Protein AF-A0A7E4ZQB3-F1 (afdb_monomer_lite)

Organism: Panagrellus redivivus (NCBI:txid6233)

Sequence (133 aa):
VTIRMNLNISIPIEAFPNVAPSMPIELTAWLAATWPELTVFDRVKRAAAMLHGRILLTSMRLGPNSRGRRFRFLNFSTRPTREIRIRGGPMSGTPLPAYFKRKHGIHLAESADFPAAYGVLPDGSEGHFPLEL

Structure (mmCIF, N/CA/C/O backbone):
data_AF-A0A7E4ZQB3-F1
#
_entry.id   AF-A0A7E4ZQB3-F1
#
loop_
_atom_site.group_PDB
_atom_site.id
_atom_site.type_symbol
_atom_site.label_atom_id
_atom_site.label_alt_id
_atom_site.label_comp_id
_atom_site.label_asym_id
_atom_site.label_entity_id
_atom_site.label_seq_id
_atom_site.pdbx_PDB_ins_code
_atom_site.Cartn_x
_atom_site.Cartn_y
_atom_site.Cartn_z
_atom_site.occupancy
_atom_site.B_iso_or_equiv
_atom_site.auth_seq_id
_atom_site.auth_comp_id
_atom_site.auth_asym_id
_atom_site.auth_atom_id
_atom_site.pdbx_PDB_model_num
ATOM 1 N N . VAL A 1 1 ? 14.958 24.180 6.342 1.00 24.78 1 VAL A N 1
ATOM 2 C CA . VAL A 1 1 ? 13.915 24.010 5.305 1.00 24.78 1 VAL A CA 1
ATOM 3 C C . VAL A 1 1 ? 13.105 22.788 5.683 1.00 24.78 1 VAL A C 1
ATOM 5 O O . VAL A 1 1 ? 13.635 21.688 5.638 1.00 24.78 1 VAL A O 1
ATOM 8 N N . THR A 1 2 ? 11.882 22.994 6.157 1.00 17.86 2 THR A N 1
ATOM 9 C CA . THR A 1 2 ? 10.996 21.922 6.624 1.00 17.86 2 THR A CA 1
ATOM 10 C C . THR A 1 2 ? 9.987 21.659 5.516 1.00 17.86 2 THR A C 1
ATOM 12 O O . THR A 1 2 ? 9.192 22.541 5.203 1.00 17.86 2 THR A O 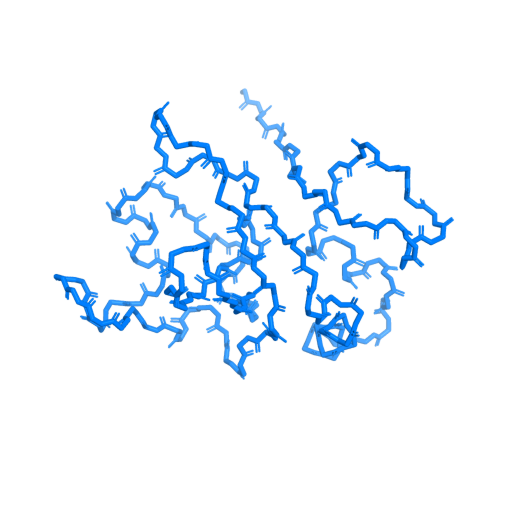1
ATOM 15 N N . ILE A 1 3 ? 10.042 20.490 4.880 1.00 20.31 3 ILE A N 1
ATOM 16 C CA . ILE A 1 3 ? 9.056 20.105 3.868 1.00 20.31 3 ILE A CA 1
ATOM 17 C C . ILE A 1 3 ? 7.934 19.348 4.588 1.00 20.31 3 ILE A C 1
ATOM 19 O O . ILE A 1 3 ? 8.169 18.265 5.112 1.00 20.31 3 ILE A O 1
ATOM 23 N N . ARG A 1 4 ? 6.725 19.919 4.627 1.00 22.11 4 ARG A N 1
ATOM 24 C CA . ARG A 1 4 ? 5.484 19.178 4.909 1.00 22.11 4 ARG A CA 1
ATOM 25 C C . ARG A 1 4 ? 4.913 18.737 3.559 1.00 22.11 4 ARG A C 1
ATOM 27 O O . ARG A 1 4 ? 4.704 19.595 2.704 1.00 22.11 4 ARG A O 1
ATOM 34 N N . MET A 1 5 ? 4.716 17.439 3.335 1.00 21.59 5 MET A N 1
ATOM 35 C CA . MET A 1 5 ? 4.152 16.913 2.082 1.00 21.59 5 MET A CA 1
ATOM 36 C C . MET A 1 5 ? 2.789 16.267 2.342 1.00 21.59 5 MET A C 1
ATOM 38 O O . MET A 1 5 ? 2.675 15.446 3.237 1.00 21.59 5 MET A O 1
ATOM 42 N N . ASN A 1 6 ? 1.786 16.643 1.541 1.00 25.00 6 ASN A N 1
ATOM 43 C CA . ASN A 1 6 ? 0.410 16.136 1.601 1.00 25.00 6 ASN A CA 1
ATOM 44 C C . ASN A 1 6 ? 0.223 14.906 0.687 1.00 25.00 6 ASN A C 1
ATOM 46 O O . ASN A 1 6 ? 0.485 14.981 -0.518 1.00 25.00 6 ASN A O 1
ATOM 50 N N . LEU A 1 7 ? -0.301 13.812 1.245 1.00 32.00 7 LEU A N 1
ATOM 51 C CA . LEU A 1 7 ? -0.566 12.530 0.578 1.00 32.00 7 LEU A CA 1
ATOM 52 C C . LEU A 1 7 ? -1.933 12.505 -0.147 1.00 32.00 7 LEU A C 1
ATOM 54 O O . LEU A 1 7 ? -2.954 12.172 0.448 1.00 32.00 7 LEU A O 1
ATOM 58 N N . ASN A 1 8 ? -1.995 12.850 -1.441 1.00 28.72 8 ASN A N 1
ATOM 59 C CA . ASN A 1 8 ? -3.247 12.844 -2.231 1.00 28.72 8 ASN A CA 1
ATOM 60 C C . ASN A 1 8 ? -3.715 11.442 -2.635 1.00 28.72 8 ASN A C 1
ATOM 62 O O . ASN A 1 8 ? -3.433 10.983 -3.740 1.00 28.72 8 ASN A O 1
ATOM 66 N N . ILE A 1 9 ? -4.490 10.801 -1.755 1.00 33.66 9 ILE A N 1
ATOM 67 C CA . ILE A 1 9 ? -5.320 9.634 -2.075 1.00 33.66 9 ILE A CA 1
ATOM 68 C C . ILE A 1 9 ? -6.756 10.104 -2.368 1.00 33.66 9 ILE A C 1
ATOM 70 O O . ILE A 1 9 ? -7.451 10.567 -1.470 1.00 33.66 9 ILE A O 1
ATOM 74 N N . SER A 1 10 ? -7.236 9.951 -3.608 1.00 29.80 10 SER A N 1
ATOM 75 C CA . SER A 1 10 ? -8.666 10.102 -3.934 1.00 29.80 10 SER A CA 1
ATOM 76 C C . SER A 1 10 ? -9.396 8.777 -3.694 1.00 29.80 10 SER A C 1
ATOM 78 O O . SER A 1 10 ? -9.344 7.884 -4.538 1.00 29.80 10 SER A O 1
ATOM 80 N N . ILE A 1 11 ? -10.070 8.642 -2.550 1.00 38.03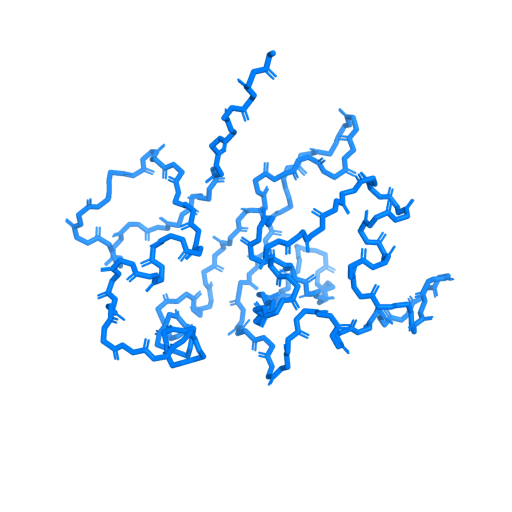 11 ILE A N 1
ATOM 81 C CA . ILE A 1 11 ? -10.979 7.524 -2.242 1.00 38.03 11 ILE A CA 1
ATOM 82 C C . ILE A 1 11 ? -12.418 8.035 -2.432 1.00 38.03 11 ILE A C 1
ATOM 84 O O . ILE A 1 11 ? -12.723 9.098 -1.898 1.00 38.03 11 ILE A O 1
ATOM 88 N N . PRO A 1 12 ? -13.321 7.341 -3.161 1.00 32.62 12 PRO A N 1
ATOM 89 C CA . PRO A 1 12 ? -14.710 7.792 -3.293 1.00 32.62 12 PRO A CA 1
ATOM 90 C C . PRO A 1 12 ? -15.367 7.994 -1.911 1.00 32.62 12 PRO A C 1
ATOM 92 O O . PRO A 1 12 ? -15.254 7.151 -1.025 1.00 32.62 12 PRO A O 1
ATOM 95 N N . ILE A 1 13 ? -16.021 9.137 -1.707 1.00 36.06 13 ILE A N 1
ATOM 96 C CA . ILE A 1 13 ? -16.272 9.746 -0.384 1.00 36.06 13 ILE A CA 1
ATOM 97 C C . ILE A 1 13 ? -17.471 9.163 0.354 1.00 36.06 13 ILE A C 1
ATOM 99 O O . ILE A 1 13 ? -17.647 9.402 1.541 1.00 36.06 13 ILE A O 1
ATOM 103 N N . GLU A 1 14 ? -18.244 8.295 -0.287 1.00 35.19 14 GLU A N 1
ATOM 104 C CA . GLU A 1 14 ? -19.429 7.673 0.318 1.00 35.19 14 GLU A CA 1
ATOM 105 C C . GLU A 1 14 ? -19.112 6.796 1.552 1.00 35.19 14 GLU A C 1
ATOM 107 O O . GLU A 1 14 ? -20.017 6.365 2.254 1.00 35.19 14 GLU A O 1
ATOM 112 N N . ALA A 1 15 ? -17.829 6.560 1.857 1.00 40.25 15 ALA A N 1
ATOM 113 C CA . ALA A 1 15 ? -17.355 5.904 3.080 1.00 40.25 15 ALA A CA 1
ATOM 114 C C . ALA A 1 15 ? -16.819 6.870 4.168 1.00 40.25 15 ALA A C 1
ATOM 116 O O . ALA A 1 15 ? -16.328 6.406 5.196 1.00 40.25 15 ALA A O 1
ATOM 117 N N . PHE A 1 16 ? -16.885 8.193 3.964 1.00 48.44 16 PHE A N 1
ATOM 118 C CA . PHE A 1 16 ? -16.215 9.207 4.791 1.00 48.44 16 PHE A CA 1
ATOM 119 C C . PHE A 1 16 ? -17.142 10.410 5.043 1.00 48.44 16 PHE A C 1
ATOM 121 O O . PHE A 1 16 ? -17.022 11.427 4.362 1.00 48.44 16 PHE A O 1
ATOM 128 N N . PRO A 1 17 ? -18.049 10.349 6.036 1.00 43.66 17 PRO A N 1
ATOM 129 C CA . PRO A 1 17 ? -19.052 11.399 6.252 1.00 43.66 17 PRO A CA 1
ATOM 130 C C . PRO A 1 17 ? -18.468 12.791 6.574 1.00 43.66 17 PRO A C 1
ATOM 132 O O . PRO A 1 17 ? -19.195 13.773 6.498 1.00 43.66 17 PRO A O 1
ATOM 135 N N . ASN A 1 18 ? -17.166 12.892 6.881 1.00 43.06 18 ASN A N 1
ATOM 136 C CA . ASN A 1 18 ? -16.507 14.126 7.325 1.00 43.06 18 ASN A CA 1
ATOM 137 C C . ASN A 1 18 ? -15.280 14.542 6.483 1.00 43.06 18 ASN A C 1
ATOM 139 O O . ASN A 1 18 ? -14.505 15.384 6.934 1.00 43.06 18 ASN A O 1
ATOM 143 N N . VAL A 1 19 ? -15.054 13.965 5.293 1.00 39.22 19 VAL A N 1
ATOM 144 C CA . VAL A 1 19 ? -13.897 14.330 4.448 1.00 39.22 19 VAL A CA 1
ATOM 145 C C . VAL A 1 19 ? -14.349 14.886 3.100 1.00 39.22 19 VAL A C 1
ATOM 147 O O . VAL A 1 19 ? -15.041 14.217 2.338 1.00 39.22 19 VAL A O 1
ATOM 150 N N . ALA A 1 20 ? -13.935 16.121 2.799 1.00 40.25 20 ALA A N 1
ATOM 151 C CA . ALA A 1 20 ? -14.242 16.778 1.533 1.00 40.25 20 ALA A CA 1
ATOM 152 C C . ALA A 1 20 ? -13.634 16.009 0.334 1.00 40.25 20 ALA A C 1
ATOM 154 O O . ALA A 1 20 ? -12.453 15.652 0.382 1.00 40.25 20 ALA A O 1
ATOM 155 N N . PRO A 1 21 ? -14.385 15.815 -0.769 1.00 39.47 21 PRO A N 1
ATOM 156 C CA . PRO A 1 21 ? -13.985 14.996 -1.914 1.00 39.47 21 PRO A CA 1
ATOM 157 C C . PRO A 1 21 ? -12.652 15.233 -2.603 1.00 39.47 21 PRO A C 1
ATOM 159 O O . PRO A 1 21 ? -12.141 14.363 -3.305 1.00 39.47 21 PRO A O 1
ATOM 162 N N . SER A 1 22 ? -12.103 16.420 -2.426 1.00 40.28 22 SER A N 1
ATOM 163 C CA . SER A 1 22 ? -10.896 16.880 -3.088 1.00 40.28 22 SER A CA 1
ATOM 164 C C . SER A 1 22 ? -9.653 16.793 -2.206 1.00 40.28 22 SER A C 1
ATOM 166 O O . SER A 1 22 ? -8.592 17.222 -2.656 1.00 40.28 22 SER A O 1
ATOM 168 N N . MET A 1 23 ? -9.766 16.313 -0.958 1.00 32.28 23 MET A N 1
ATOM 169 C CA . MET A 1 23 ? -8.652 16.355 -0.013 1.00 32.28 23 MET A CA 1
ATOM 170 C C . MET A 1 23 ? -7.832 15.054 0.043 1.00 32.28 23 MET A C 1
ATOM 172 O O . MET A 1 23 ? -8.407 13.968 0.118 1.00 32.28 23 MET A O 1
ATOM 176 N N . PRO A 1 24 ? -6.491 15.170 0.080 1.00 46.44 24 PRO A N 1
ATOM 177 C CA . P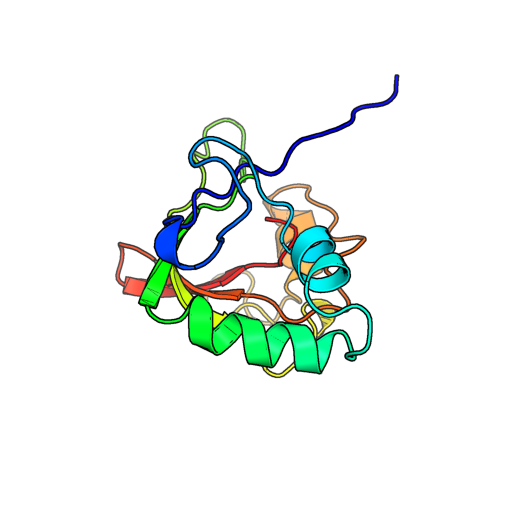RO A 1 24 ? -5.588 14.073 0.407 1.00 46.44 24 PRO A CA 1
ATOM 178 C C . PRO A 1 24 ? -5.922 13.490 1.784 1.00 46.44 24 PRO A C 1
ATOM 180 O O . PRO A 1 24 ? -5.943 14.243 2.755 1.00 46.44 24 PRO A O 1
ATOM 183 N N . ILE A 1 25 ? -6.125 12.175 1.902 1.00 53.56 25 ILE A N 1
ATOM 184 C CA . ILE A 1 25 ? -6.158 11.505 3.209 1.00 53.56 25 ILE A CA 1
ATOM 185 C C . ILE A 1 25 ? -4.836 10.770 3.419 1.00 53.56 25 ILE A C 1
ATOM 187 O O . ILE A 1 25 ? -4.539 9.811 2.709 1.00 53.56 25 ILE A O 1
ATOM 191 N N . GLU A 1 26 ? -4.076 11.169 4.439 1.00 59.75 26 GLU A N 1
ATOM 192 C CA . GLU A 1 26 ? -2.994 10.345 4.979 1.00 59.75 26 GLU A CA 1
ATOM 193 C C . GLU A 1 26 ? -3.589 9.109 5.656 1.00 59.75 26 GLU A C 1
ATOM 195 O O . GLU A 1 26 ? -4.234 9.199 6.703 1.00 59.75 26 GLU A O 1
ATOM 200 N N . LEU A 1 27 ? -3.404 7.941 5.039 1.00 64.38 27 LEU A N 1
ATOM 201 C CA . LEU A 1 27 ? -4.101 6.721 5.441 1.00 64.38 27 LEU A CA 1
ATOM 202 C C . LEU A 1 27 ? -3.738 6.294 6.874 1.00 64.38 27 LEU A C 1
ATOM 204 O O . LEU A 1 27 ? -4.608 5.856 7.622 1.00 64.38 27 LEU A O 1
ATOM 208 N N . THR A 1 28 ? -2.485 6.486 7.292 1.00 63.25 28 THR A N 1
ATOM 209 C CA . THR A 1 28 ? -2.010 6.261 8.668 1.00 63.25 28 THR A CA 1
ATOM 210 C C . THR A 1 28 ? -2.685 7.188 9.679 1.00 63.25 28 THR A C 1
ATOM 212 O O . THR A 1 28 ? -3.187 6.711 10.700 1.00 63.25 28 THR A O 1
ATOM 215 N N . ALA A 1 29 ? -2.760 8.491 9.390 1.00 64.31 29 ALA A N 1
ATOM 216 C CA . ALA A 1 29 ? -3.418 9.467 10.258 1.00 64.31 29 ALA A CA 1
ATOM 217 C C . ALA A 1 29 ? -4.932 9.217 10.353 1.00 64.31 29 ALA A C 1
ATOM 219 O O . ALA A 1 29 ? -5.506 9.250 11.441 1.00 64.31 29 ALA A O 1
ATOM 220 N N . TRP A 1 30 ? -5.577 8.884 9.232 1.00 70.62 30 TRP A N 1
ATOM 221 C CA . TRP A 1 30 ? -7.002 8.558 9.199 1.00 70.62 30 TRP A CA 1
ATOM 222 C C . TRP A 1 30 ? -7.337 7.292 9.987 1.00 70.62 30 TRP A C 1
ATOM 224 O O . TRP A 1 30 ? -8.291 7.300 10.767 1.00 70.62 30 TRP A O 1
ATOM 234 N N . LEU A 1 31 ? -6.538 6.228 9.851 1.00 68.62 31 LEU A N 1
ATOM 235 C CA . LEU A 1 31 ? -6.714 5.013 10.650 1.00 68.62 31 LEU A CA 1
ATOM 236 C C . LEU A 1 31 ? -6.622 5.328 12.147 1.00 68.62 31 LEU A C 1
ATOM 238 O O . LEU A 1 31 ? -7.440 4.838 12.924 1.00 68.62 31 LEU A O 1
ATOM 242 N N . ALA A 1 32 ? -5.654 6.159 12.548 1.00 69.62 32 ALA A N 1
ATOM 243 C CA . ALA A 1 32 ? -5.468 6.547 13.941 1.00 69.62 32 ALA A CA 1
ATOM 244 C C . ALA A 1 32 ? -6.603 7.420 14.495 1.00 69.62 32 ALA A C 1
ATOM 246 O O . ALA A 1 32 ? -6.997 7.229 15.643 1.00 69.62 32 ALA A O 1
ATOM 247 N N . ALA A 1 33 ? -7.143 8.331 13.685 1.00 71.25 33 ALA A N 1
ATOM 248 C CA . ALA A 1 33 ? -8.218 9.234 14.087 1.00 71.25 33 ALA A CA 1
ATOM 249 C C . ALA A 1 33 ? -9.606 8.570 14.104 1.00 71.25 33 ALA A C 1
ATOM 251 O O . ALA A 1 33 ? -10.455 8.960 14.900 1.00 71.25 33 ALA A O 1
ATOM 252 N N . THR A 1 34 ? -9.856 7.585 13.234 1.00 72.31 34 THR A N 1
ATOM 253 C CA . THR A 1 34 ? -11.201 7.003 13.059 1.00 72.31 34 THR A CA 1
ATOM 254 C C . THR A 1 34 ? -11.575 6.033 14.180 1.00 72.31 34 THR A C 1
ATOM 256 O O . THR A 1 34 ? -12.734 5.993 14.585 1.00 72.31 34 THR A O 1
ATOM 259 N N . TRP A 1 35 ? -10.606 5.265 14.691 1.00 77.25 35 TRP A N 1
ATOM 260 C CA . TRP A 1 35 ? -10.820 4.308 15.787 1.00 77.25 35 TRP A CA 1
ATOM 261 C C . TRP A 1 35 ? -9.661 4.358 16.791 1.00 77.25 35 TRP A C 1
ATOM 263 O O . TRP A 1 35 ? -8.856 3.417 16.854 1.00 77.25 35 TRP A O 1
ATOM 273 N N . PRO A 1 36 ? -9.513 5.464 17.544 1.00 78.12 36 PRO A N 1
ATOM 274 C CA . PRO A 1 36 ? -8.387 5.685 18.453 1.00 78.12 36 PRO A CA 1
ATOM 275 C C . PRO A 1 36 ? -8.256 4.608 19.544 1.00 78.12 36 PRO A C 1
ATOM 277 O O . PRO A 1 36 ? -7.166 4.390 20.067 1.00 78.12 36 PRO A O 1
ATOM 280 N N . GLU A 1 37 ? -9.327 3.881 19.840 1.00 84.94 37 GLU A N 1
ATOM 281 C CA . GLU A 1 37 ? -9.385 2.787 20.808 1.00 84.94 37 GLU A CA 1
ATOM 282 C C . GLU A 1 37 ? -8.826 1.448 20.293 1.00 84.94 37 GLU A C 1
ATOM 284 O O . GLU A 1 37 ? -8.481 0.577 21.088 1.00 84.94 37 GLU A O 1
ATOM 289 N N . LEU A 1 38 ? -8.731 1.258 18.972 1.00 74.00 38 LEU A N 1
ATOM 290 C CA . LEU A 1 38 ? -8.313 -0.012 18.366 1.00 74.00 38 LEU A CA 1
ATOM 291 C C . LEU A 1 38 ? -6.796 -0.099 18.158 1.00 74.00 38 LEU A C 1
ATOM 293 O O . LEU A 1 38 ? -6.117 0.912 17.983 1.00 74.00 38 LEU A O 1
ATOM 297 N N . THR A 1 39 ? -6.256 -1.322 18.090 1.00 80.50 39 THR A N 1
ATOM 298 C CA . THR A 1 39 ? -4.866 -1.533 17.653 1.00 80.50 39 THR A CA 1
ATOM 299 C C . THR A 1 39 ? -4.697 -1.147 16.180 1.00 80.50 39 THR A C 1
ATOM 301 O O . THR A 1 39 ? -5.651 -1.177 15.401 1.00 80.50 39 THR A O 1
ATOM 304 N N . VAL A 1 40 ? -3.466 -0.841 15.754 1.00 72.19 40 VAL A N 1
ATOM 305 C CA . VAL A 1 40 ? -3.150 -0.569 14.338 1.00 72.19 40 VAL A CA 1
ATOM 306 C C . VAL A 1 40 ? -3.661 -1.681 13.415 1.00 72.19 40 VAL A C 1
ATOM 308 O O . VAL A 1 40 ? -4.288 -1.394 12.399 1.00 72.19 40 VAL A O 1
ATOM 311 N N . PHE A 1 41 ? -3.458 -2.949 13.777 1.00 67.69 41 PHE A N 1
ATOM 312 C CA . PHE A 1 41 ? -3.894 -4.077 12.953 1.00 67.69 41 PHE A CA 1
ATOM 313 C C . PHE A 1 41 ? -5.418 -4.194 12.871 1.00 67.69 41 PHE A C 1
ATOM 315 O O . PHE A 1 41 ? -5.945 -4.514 11.806 1.00 67.69 41 PHE A O 1
ATOM 322 N N . ASP A 1 42 ? -6.142 -3.904 1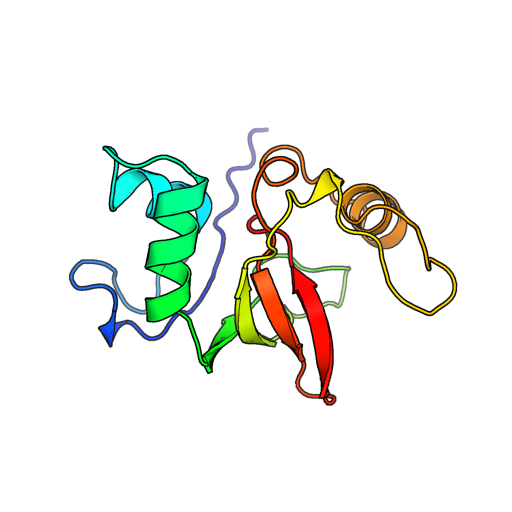3.952 1.00 77.19 42 ASP A N 1
ATOM 323 C CA . ASP A 1 42 ? -7.605 -3.981 13.946 1.00 77.19 42 ASP A CA 1
ATOM 324 C C . ASP A 1 42 ? -8.244 -2.798 13.207 1.00 77.19 42 ASP A C 1
ATOM 326 O O . ASP A 1 42 ? -9.209 -2.996 12.465 1.00 77.19 42 ASP A O 1
ATOM 330 N N . ARG A 1 43 ? -7.645 -1.600 13.285 1.00 72.44 43 ARG A N 1
ATOM 331 C CA . ARG A 1 43 ? -8.003 -0.452 12.426 1.00 72.44 43 ARG A CA 1
ATOM 332 C C . ARG A 1 43 ? -7.861 -0.811 10.951 1.00 72.44 43 ARG A C 1
ATOM 334 O O . ARG A 1 43 ? -8.771 -0.575 10.160 1.00 72.44 43 ARG A O 1
ATOM 341 N N . VAL A 1 44 ? -6.733 -1.424 10.592 1.00 72.88 44 VAL A N 1
ATOM 342 C CA . VAL A 1 44 ? -6.426 -1.850 9.222 1.00 72.88 44 VAL A CA 1
ATOM 343 C C . VAL A 1 44 ? -7.423 -2.905 8.731 1.00 72.88 44 VAL A C 1
ATOM 345 O O . VAL A 1 44 ? -7.958 -2.765 7.633 1.00 72.88 44 VAL A O 1
ATOM 348 N N . LYS A 1 45 ? -7.754 -3.921 9.543 1.00 72.38 45 LYS A N 1
ATOM 349 C CA . LYS A 1 45 ? -8.789 -4.916 9.196 1.00 72.38 45 LYS A CA 1
ATOM 350 C C . LYS A 1 45 ? -10.146 -4.265 8.937 1.00 72.38 45 LYS A C 1
ATOM 352 O O . LYS A 1 45 ? -10.820 -4.618 7.973 1.00 72.38 45 LYS A O 1
ATOM 357 N N . ARG A 1 46 ? -10.544 -3.305 9.776 1.00 76.12 46 ARG A N 1
ATOM 358 C CA . ARG A 1 46 ? -11.829 -2.608 9.634 1.00 76.12 46 ARG A CA 1
ATOM 359 C C . ARG A 1 46 ? -11.861 -1.731 8.383 1.00 76.12 46 ARG A C 1
ATOM 361 O O . ARG A 1 46 ? -12.835 -1.766 7.635 1.00 76.12 46 ARG A O 1
ATOM 368 N N . ALA A 1 47 ? -10.765 -1.031 8.097 1.00 76.44 47 ALA A N 1
ATOM 369 C CA . ALA A 1 47 ? -10.606 -0.269 6.864 1.00 76.44 47 ALA A CA 1
ATOM 370 C C . ALA A 1 47 ? -10.608 -1.154 5.609 1.00 76.44 47 ALA A C 1
ATOM 372 O O . ALA A 1 47 ? -11.135 -0.738 4.578 1.00 76.44 47 ALA A O 1
ATOM 373 N N . ALA A 1 48 ? -10.074 -2.378 5.685 1.00 78.50 48 ALA A N 1
ATOM 374 C CA . ALA A 1 48 ? -10.018 -3.299 4.550 1.00 78.50 48 ALA A CA 1
ATOM 375 C C . ALA A 1 48 ? -11.405 -3.539 3.942 1.00 78.50 48 ALA A C 1
ATOM 377 O O . ALA A 1 48 ? -11.563 -3.478 2.725 1.00 78.50 48 ALA A O 1
ATOM 378 N N . ALA A 1 49 ? -12.417 -3.743 4.792 1.00 72.12 49 ALA A N 1
ATOM 379 C CA . ALA A 1 49 ? -13.794 -3.966 4.360 1.00 72.12 49 ALA A CA 1
ATOM 380 C C . ALA A 1 49 ? -14.381 -2.754 3.616 1.00 72.12 49 ALA A C 1
ATOM 382 O O . ALA A 1 49 ? -15.100 -2.920 2.636 1.00 72.12 49 ALA A O 1
ATOM 383 N N . MET A 1 50 ? -14.044 -1.534 4.043 1.00 69.50 50 MET A N 1
ATOM 384 C CA . MET A 1 50 ? -14.529 -0.298 3.416 1.00 69.50 50 MET A CA 1
ATOM 385 C C . MET A 1 50 ? -13.833 -0.013 2.081 1.00 69.50 50 MET A C 1
ATOM 387 O O . MET A 1 50 ? -14.438 0.563 1.174 1.00 69.50 50 MET A O 1
ATOM 391 N N . LEU A 1 51 ? -12.562 -0.402 1.961 1.00 76.50 51 LEU A N 1
ATOM 392 C CA . LEU A 1 51 ? -11.722 -0.134 0.794 1.00 76.50 51 LEU A CA 1
ATOM 393 C C . LEU A 1 51 ? -11.770 -1.244 -0.262 1.00 76.50 51 LEU A C 1
ATOM 395 O O . LEU A 1 51 ? -11.364 -1.001 -1.400 1.00 76.50 51 LEU A O 1
ATOM 399 N N . HIS A 1 52 ? -12.257 -2.439 0.084 1.00 80.62 52 HIS A N 1
ATOM 400 C CA . HIS A 1 52 ? -12.305 -3.592 -0.814 1.00 80.62 52 HIS A CA 1
ATOM 401 C C . HIS A 1 52 ? -12.955 -3.247 -2.163 1.00 80.62 52 HIS A C 1
ATOM 403 O O . HIS A 1 52 ? -14.059 -2.710 -2.227 1.00 80.62 52 HIS A O 1
ATOM 409 N N . GLY A 1 53 ? -12.250 -3.540 -3.256 1.00 76.81 53 GLY A N 1
ATOM 410 C CA . GLY A 1 53 ? -12.709 -3.298 -4.623 1.00 76.81 53 GLY A CA 1
ATOM 411 C C . GLY A 1 53 ? -12.584 -1.851 -5.111 1.00 76.81 53 GLY A C 1
ATOM 412 O O . GLY A 1 53 ? -12.798 -1.608 -6.301 1.00 76.81 53 GLY A O 1
ATOM 413 N N . ARG A 1 54 ? -12.204 -0.893 -4.252 1.00 78.62 54 ARG A N 1
ATOM 414 C CA . ARG A 1 54 ? -12.025 0.515 -4.643 1.00 78.62 54 ARG A CA 1
ATOM 415 C C . ARG A 1 54 ? -10.723 0.725 -5.407 1.00 78.62 54 ARG A C 1
ATOM 417 O O . ARG A 1 54 ? -9.740 0.012 -5.212 1.00 78.62 54 ARG A O 1
ATOM 424 N N . ILE A 1 55 ? -10.709 1.738 -6.269 1.00 78.44 55 ILE A N 1
ATOM 425 C CA . ILE A 1 55 ? -9.486 2.186 -6.936 1.00 78.44 55 ILE A CA 1
ATOM 426 C C . ILE A 1 55 ? -8.765 3.168 -6.019 1.00 78.44 55 ILE A C 1
ATOM 428 O O . ILE A 1 55 ? -9.322 4.206 -5.671 1.00 78.44 55 ILE A O 1
ATOM 432 N N . LEU A 1 56 ? -7.530 2.839 -5.656 1.00 76.88 56 LEU A N 1
ATOM 433 C CA . LEU A 1 56 ? -6.621 3.714 -4.926 1.00 76.88 56 LEU A CA 1
ATOM 434 C C . LEU A 1 56 ? -5.555 4.260 -5.876 1.00 76.88 56 LEU A C 1
ATOM 436 O O . LEU A 1 56 ? -5.266 3.666 -6.918 1.00 76.88 56 LEU A O 1
ATOM 440 N N . LEU A 1 57 ? -4.979 5.402 -5.516 1.00 77.38 57 LEU A N 1
ATOM 441 C CA . LEU A 1 57 ? -3.899 6.057 -6.244 1.00 77.38 57 LEU A CA 1
ATOM 442 C C . LEU A 1 57 ? -2.732 6.259 -5.283 1.00 77.38 57 LEU A C 1
ATOM 444 O O . LEU A 1 57 ? -2.917 6.895 -4.251 1.00 77.38 57 LEU A O 1
ATOM 448 N N . THR A 1 58 ? -1.543 5.772 -5.641 1.00 72.38 58 THR A N 1
ATOM 449 C CA . THR A 1 58 ? -0.332 6.120 -4.889 1.00 72.38 58 THR A CA 1
ATO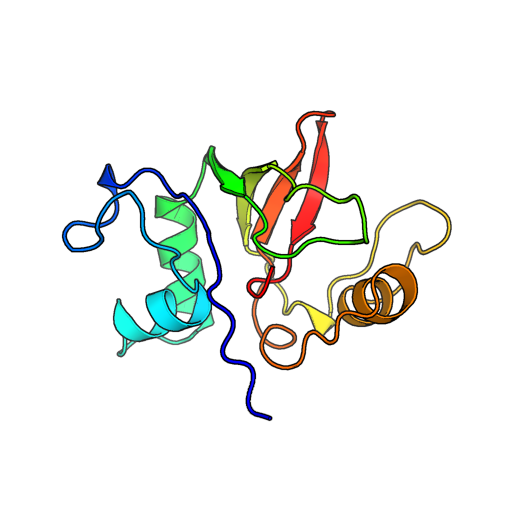M 450 C C . THR A 1 58 ? -0.013 7.599 -5.116 1.00 72.38 58 THR A C 1
ATOM 452 O O . THR A 1 58 ? 0.131 8.046 -6.257 1.00 72.38 58 THR A O 1
ATOM 455 N N . SER A 1 59 ? 0.117 8.353 -4.041 1.00 62.53 59 SER A N 1
ATOM 456 C CA . SER A 1 59 ? 0.398 9.786 -4.003 1.00 62.53 59 SER A CA 1
ATOM 457 C C . SER A 1 59 ? 1.847 10.137 -4.379 1.00 62.53 59 SER A C 1
ATOM 459 O O . SER A 1 59 ? 2.099 11.196 -4.960 1.00 62.53 59 SER A O 1
ATOM 461 N N . MET A 1 60 ? 2.808 9.246 -4.100 1.00 61.69 60 MET A N 1
ATOM 462 C CA . MET A 1 60 ? 4.223 9.490 -4.378 1.00 61.69 60 MET A CA 1
ATOM 463 C C . MET A 1 60 ? 4.587 9.198 -5.836 1.00 61.69 60 MET A C 1
ATOM 465 O O . MET A 1 60 ? 4.266 8.150 -6.406 1.00 61.69 60 MET A O 1
ATOM 469 N N . ARG A 1 61 ? 5.345 10.121 -6.439 1.00 59.97 61 ARG A N 1
ATOM 470 C CA . ARG A 1 61 ? 5.984 9.904 -7.740 1.00 59.97 61 ARG A CA 1
ATOM 471 C C . ARG A 1 61 ? 7.139 8.921 -7.556 1.00 59.97 61 ARG A C 1
ATOM 473 O O . ARG A 1 61 ? 8.172 9.279 -7.003 1.00 59.97 61 ARG A O 1
ATOM 480 N N . LEU A 1 62 ? 7.008 7.702 -8.075 1.00 62.66 62 LEU A N 1
ATOM 481 C CA . LEU A 1 62 ? 8.056 6.670 -8.053 1.00 62.66 62 LEU A CA 1
ATOM 482 C C . LEU A 1 62 ? 9.206 6.941 -9.057 1.00 62.66 62 LEU A C 1
ATOM 484 O O . LEU A 1 62 ? 9.860 6.014 -9.534 1.00 62.66 62 LEU A O 1
ATOM 488 N N . GLY A 1 63 ? 9.442 8.209 -9.409 1.00 55.34 63 GLY A N 1
ATOM 489 C CA . GLY A 1 63 ? 10.470 8.663 -10.349 1.00 55.34 63 GLY A CA 1
ATOM 490 C C . GLY A 1 63 ? 10.115 9.992 -11.040 1.00 55.34 63 GLY A C 1
ATOM 491 O O . GLY A 1 63 ? 8.960 10.421 -10.966 1.00 55.34 63 GLY A O 1
ATOM 492 N N . PRO A 1 64 ? 11.066 10.624 -11.762 1.00 45.53 64 PRO A N 1
ATOM 493 C CA . PRO A 1 64 ? 10.901 11.955 -12.370 1.00 45.53 64 PRO A CA 1
ATOM 494 C C . PRO A 1 64 ? 9.688 12.080 -13.306 1.00 45.53 64 PRO A C 1
ATOM 496 O O . PRO A 1 64 ? 9.087 13.145 -13.399 1.00 45.53 64 PRO A O 1
ATOM 499 N N . ASN A 1 65 ? 9.282 10.966 -13.928 1.00 47.59 65 ASN A N 1
ATOM 500 C CA . ASN A 1 65 ? 8.150 10.876 -14.858 1.00 47.59 65 ASN A CA 1
ATOM 501 C C . ASN A 1 65 ? 7.040 9.920 -14.380 1.00 47.59 65 ASN A C 1
ATOM 503 O O . ASN A 1 65 ? 6.137 9.576 -15.142 1.00 47.59 65 ASN A O 1
ATOM 507 N N . SER A 1 66 ? 7.092 9.456 -13.127 1.00 52.59 66 SER A N 1
ATOM 508 C CA . SER A 1 66 ? 6.082 8.541 -12.594 1.00 52.59 66 SER A CA 1
ATOM 509 C C . SER A 1 66 ? 4.836 9.325 -12.197 1.00 52.59 66 SER A C 1
ATOM 511 O O . SER A 1 66 ? 4.832 10.027 -11.186 1.00 52.59 66 SER A O 1
ATOM 513 N N . ARG A 1 67 ? 3.744 9.159 -12.949 1.00 59.53 67 ARG A N 1
ATOM 514 C CA . ARG A 1 67 ? 2.402 9.447 -12.421 1.00 59.53 67 ARG A CA 1
ATOM 515 C C . ARG A 1 67 ? 2.111 8.455 -11.286 1.00 59.53 67 ARG A C 1
ATOM 517 O O . ARG A 1 67 ? 2.641 7.341 -11.304 1.00 59.53 67 ARG A O 1
ATOM 524 N N . GLY A 1 68 ? 1.317 8.862 -10.297 1.00 66.81 68 GLY A N 1
ATOM 525 C CA . GLY A 1 68 ? 0.826 7.943 -9.267 1.00 66.81 68 GLY A CA 1
ATOM 526 C C . GLY A 1 68 ? 0.198 6.707 -9.917 1.00 66.81 68 GLY A C 1
ATOM 527 O O . GLY A 1 68 ? -0.470 6.825 -10.951 1.00 66.81 68 GLY A O 1
ATOM 528 N N . ARG A 1 69 ? 0.451 5.514 -9.374 1.00 71.81 69 ARG A N 1
ATOM 529 C CA . ARG A 1 69 ? -0.108 4.277 -9.926 1.00 71.81 69 ARG A CA 1
ATOM 530 C C . ARG A 1 69 ? -1.490 4.053 -9.329 1.00 71.81 69 ARG A C 1
ATOM 532 O O . ARG A 1 69 ? -1.659 4.078 -8.113 1.00 71.81 69 ARG A O 1
ATOM 539 N N . ARG A 1 70 ? -2.477 3.850 -10.202 1.00 81.69 70 ARG A N 1
ATOM 540 C CA . ARG A 1 70 ? -3.816 3.409 -9.802 1.00 81.69 70 ARG A CA 1
ATOM 541 C C . ARG A 1 70 ? -3.804 1.904 -9.611 1.00 81.69 70 ARG A C 1
ATOM 543 O O . ARG A 1 70 ? -3.209 1.214 -10.431 1.00 81.69 70 ARG A O 1
ATOM 550 N N . PHE A 1 71 ? -4.481 1.401 -8.593 1.00 79.00 71 PHE A N 1
ATOM 551 C CA . PHE A 1 71 ? -4.675 -0.033 -8.400 1.00 79.00 71 PHE A CA 1
ATOM 552 C C . PHE A 1 71 ? -6.028 -0.302 -7.745 1.00 79.00 71 PHE A C 1
ATOM 554 O O . PHE A 1 71 ? -6.539 0.524 -6.990 1.00 79.00 71 PHE A O 1
ATOM 561 N N . ARG A 1 72 ? -6.624 -1.456 -8.045 1.00 84.81 72 ARG A N 1
ATOM 562 C CA . ARG A 1 72 ? -7.812 -1.945 -7.349 1.00 84.81 72 ARG A CA 1
ATOM 563 C C . ARG A 1 72 ? -7.375 -2.590 -6.045 1.00 84.81 72 ARG A C 1
ATOM 565 O O . ARG A 1 72 ? -6.689 -3.608 -6.070 1.00 84.81 72 ARG A O 1
ATOM 572 N N . PHE A 1 73 ? -7.764 -2.000 -4.925 1.00 85.81 73 PHE A N 1
ATOM 573 C CA . PHE A 1 73 ? -7.478 -2.535 -3.605 1.00 85.81 73 PHE A CA 1
ATOM 574 C C . PHE A 1 73 ? -8.260 -3.829 -3.369 1.00 85.81 73 PHE A C 1
ATOM 576 O O . PHE A 1 73 ? -9.462 -3.898 -3.629 1.00 85.81 73 PHE A O 1
ATOM 583 N N . LEU A 1 74 ? -7.574 -4.847 -2.857 1.00 85.44 74 LEU A N 1
ATOM 584 C CA . LEU A 1 74 ? -8.174 -6.120 -2.474 1.00 85.44 74 LEU A CA 1
ATOM 585 C C . LEU A 1 74 ? -8.152 -6.299 -0.959 1.00 85.44 74 LEU A C 1
ATOM 587 O O . LEU A 1 74 ? -9.177 -6.606 -0.360 1.00 85.44 74 LEU A O 1
ATOM 591 N N . ASN A 1 75 ? -6.997 -6.126 -0.324 1.00 88.62 75 ASN A N 1
ATOM 592 C CA . ASN A 1 75 ? -6.873 -6.278 1.122 1.00 88.62 75 ASN A CA 1
ATOM 593 C C . ASN A 1 75 ? -5.592 -5.601 1.617 1.00 88.62 75 ASN A C 1
ATOM 595 O O . ASN A 1 75 ? -4.814 -5.082 0.823 1.00 88.62 75 ASN A O 1
ATOM 599 N N . PHE A 1 76 ? -5.339 -5.642 2.918 1.00 86.50 76 PHE A N 1
ATOM 600 C CA . PHE A 1 76 ? -4.009 -5.403 3.462 1.00 86.50 76 PHE A CA 1
ATOM 601 C C . PHE A 1 76 ? -3.231 -6.714 3.597 1.00 86.50 76 PHE A C 1
ATOM 603 O O . PHE A 1 76 ? -3.812 -7.799 3.685 1.00 86.50 76 PHE A O 1
ATOM 610 N N . SER A 1 77 ? -1.904 -6.625 3.621 1.00 88.44 77 SER A N 1
ATOM 611 C CA . SER A 1 77 ? -1.049 -7.773 3.904 1.00 88.44 77 SER A CA 1
ATOM 612 C C . SER A 1 77 ? -1.294 -8.306 5.315 1.00 88.44 77 SER A C 1
ATOM 614 O O . SER A 1 77 ? -1.559 -7.563 6.256 1.00 88.44 77 SER A O 1
ATOM 616 N N . THR A 1 78 ? -1.131 -9.615 5.498 1.00 83.31 78 THR A N 1
ATOM 617 C CA . THR A 1 78 ? -1.234 -10.234 6.831 1.00 83.31 78 THR A CA 1
ATOM 618 C C . THR A 1 78 ? 0.011 -10.016 7.692 1.00 83.31 78 THR A C 1
ATOM 620 O O . THR A 1 78 ? 0.006 -10.341 8.875 1.00 83.31 78 THR A O 1
ATOM 623 N N . ARG A 1 79 ? 1.085 -9.477 7.101 1.00 86.50 79 ARG A N 1
ATOM 624 C CA . ARG A 1 79 ? 2.378 -9.210 7.742 1.00 86.50 79 ARG A CA 1
ATOM 625 C C . ARG A 1 79 ? 2.778 -7.743 7.566 1.00 86.50 79 ARG A C 1
ATOM 627 O O . ARG A 1 79 ? 2.328 -7.129 6.593 1.00 86.50 79 ARG A O 1
ATOM 634 N N . PRO A 1 80 ? 3.641 -7.198 8.439 1.00 87.94 80 PRO A N 1
ATOM 635 C CA . PRO A 1 80 ? 4.219 -5.867 8.272 1.00 87.94 80 PRO A CA 1
ATOM 636 C C . PRO A 1 80 ? 4.963 -5.697 6.943 1.00 87.94 80 PRO A C 1
ATOM 638 O O . PRO A 1 80 ? 5.563 -6.641 6.425 1.00 87.94 80 PRO A O 1
ATOM 641 N N . THR A 1 81 ? 5.003 -4.468 6.433 1.00 88.75 81 THR A N 1
ATOM 642 C CA . THR A 1 81 ? 5.669 -4.085 5.179 1.00 88.75 81 THR A CA 1
ATOM 643 C C . THR A 1 81 ? 7.128 -4.544 5.128 1.00 88.75 81 THR A C 1
ATOM 645 O O . THR A 1 81 ? 7.584 -5.033 4.092 1.00 88.75 81 THR A O 1
ATOM 648 N N . ARG A 1 82 ? 7.860 -4.467 6.248 1.00 88.19 82 ARG A N 1
ATOM 649 C CA . ARG A 1 82 ? 9.262 -4.914 6.354 1.00 88.19 82 ARG A CA 1
ATOM 650 C C . ARG A 1 82 ? 9.481 -6.409 6.101 1.00 88.19 82 ARG A C 1
ATOM 652 O O . ARG A 1 82 ? 10.580 -6.801 5.717 1.00 88.19 82 ARG A O 1
ATOM 659 N N . GLU A 1 83 ? 8.452 -7.233 6.281 1.00 92.31 83 GLU A N 1
ATOM 660 C CA . GLU A 1 83 ? 8.511 -8.685 6.067 1.00 92.31 83 GLU A CA 1
ATOM 661 C C . GLU A 1 83 ? 8.063 -9.102 4.662 1.00 92.31 83 GLU A C 1
ATOM 663 O O . GLU A 1 83 ? 8.285 -10.242 4.243 1.00 92.31 83 GLU A O 1
ATOM 668 N N . ILE A 1 84 ? 7.442 -8.189 3.911 1.00 91.88 84 ILE A N 1
ATOM 669 C CA . ILE A 1 84 ? 7.008 -8.447 2.540 1.00 91.88 84 ILE A CA 1
ATOM 670 C C . ILE A 1 84 ? 8.235 -8.475 1.637 1.00 91.88 84 ILE A C 1
ATOM 672 O O . ILE A 1 84 ? 9.113 -7.617 1.718 1.00 91.88 84 ILE A O 1
ATOM 676 N N . ARG A 1 85 ? 8.288 -9.457 0.738 1.00 91.38 85 ARG A N 1
ATOM 677 C CA . ARG A 1 85 ? 9.356 -9.596 -0.255 1.00 91.38 85 ARG A CA 1
ATOM 678 C C . ARG A 1 85 ? 8.791 -9.464 -1.659 1.00 91.38 85 ARG A C 1
ATOM 680 O O . ARG A 1 85 ? 7.698 -9.959 -1.939 1.00 91.38 85 ARG A O 1
ATOM 687 N N . ILE A 1 86 ? 9.554 -8.820 -2.538 1.00 89.00 86 ILE A N 1
ATOM 688 C CA . ILE A 1 86 ? 9.240 -8.732 -3.965 1.00 89.00 86 ILE A CA 1
ATOM 689 C C . ILE A 1 86 ? 9.179 -10.140 -4.552 1.00 89.00 86 ILE A C 1
ATOM 691 O O . ILE A 1 86 ? 10.048 -10.972 -4.282 1.00 89.00 86 ILE A O 1
ATOM 695 N N . ARG A 1 87 ? 8.152 -10.398 -5.361 1.00 83.88 87 ARG A N 1
ATOM 696 C CA . ARG A 1 87 ? 7.984 -11.655 -6.088 1.00 83.88 87 ARG A CA 1
ATOM 697 C C . ARG A 1 87 ? 8.295 -11.422 -7.560 1.00 83.88 87 ARG A C 1
ATOM 699 O O . ARG A 1 87 ? 7.692 -10.553 -8.180 1.00 83.88 87 ARG A O 1
ATOM 706 N N . GLY A 1 88 ? 9.213 -12.217 -8.103 1.00 80.44 88 GLY A N 1
ATOM 707 C CA . GLY A 1 88 ? 9.556 -12.186 -9.523 1.00 80.44 88 GLY A CA 1
ATOM 708 C C . GLY A 1 88 ? 10.479 -11.032 -9.926 1.00 80.44 88 GLY A C 1
ATOM 709 O O . GLY A 1 88 ? 10.725 -10.084 -9.177 1.00 80.44 88 GLY A O 1
ATOM 710 N N . GLY A 1 89 ? 11.027 -11.150 -11.135 1.00 83.50 89 GLY A N 1
ATOM 711 C CA . GLY A 1 89 ? 11.963 -10.187 -11.707 1.00 83.50 89 GLY A CA 1
ATOM 712 C C . GLY A 1 89 ? 13.336 -10.128 -11.013 1.00 83.50 89 GLY A C 1
ATOM 713 O O . GLY A 1 89 ? 13.621 -10.901 -10.096 1.00 83.50 89 GLY A O 1
ATOM 714 N N . PRO A 1 90 ? 14.197 -9.179 -11.426 1.00 80.56 90 PRO A N 1
ATOM 715 C CA . PRO A 1 90 ? 15.600 -9.100 -10.997 1.00 80.56 90 PRO A CA 1
ATOM 716 C C . PRO A 1 90 ? 15.812 -8.825 -9.501 1.00 80.56 90 PRO A C 1
ATOM 718 O O . PRO A 1 90 ? 16.915 -8.987 -8.994 1.00 80.56 90 PRO A O 1
ATOM 721 N N . MET A 1 91 ? 14.770 -8.377 -8.793 1.00 84.25 91 MET A N 1
ATOM 722 C CA . MET A 1 91 ? 14.817 -8.052 -7.362 1.00 84.25 91 MET A CA 1
ATOM 723 C C . MET A 1 91 ? 13.990 -9.017 -6.503 1.00 84.25 91 MET A C 1
ATOM 725 O O . MET A 1 91 ? 13.695 -8.701 -5.346 1.00 84.25 91 MET A O 1
ATOM 729 N N . SER A 1 92 ? 13.615 -10.180 -7.043 1.00 90.88 92 SER A N 1
ATOM 730 C CA . SER A 1 92 ? 12.886 -11.215 -6.304 1.00 90.88 92 SER A CA 1
ATOM 731 C C . SER A 1 92 ? 13.570 -11.540 -4.968 1.00 90.88 92 SER A C 1
ATOM 733 O O . SER A 1 92 ? 14.794 -11.606 -4.876 1.00 90.88 92 SER A O 1
ATOM 735 N N . GLY A 1 93 ? 12.783 -11.693 -3.903 1.00 89.81 93 GLY A N 1
ATOM 736 C CA . GLY A 1 93 ? 13.275 -11.954 -2.548 1.00 89.81 93 GLY A CA 1
ATOM 737 C C . GLY A 1 93 ? 13.754 -10.716 -1.780 1.00 89.81 93 GLY A C 1
ATOM 738 O O . GLY A 1 93 ? 13.933 -10.804 -0.562 1.00 89.81 93 GLY A O 1
ATOM 739 N N . THR A 1 94 ? 13.904 -9.558 -2.431 1.00 91.94 94 THR A N 1
ATOM 740 C CA . THR A 1 94 ? 14.273 -8.302 -1.756 1.00 91.94 94 THR A CA 1
ATOM 741 C C . THR A 1 94 ? 13.125 -7.828 -0.857 1.00 91.94 94 THR A C 1
ATOM 743 O O . THR A 1 94 ? 11.986 -7.781 -1.332 1.00 91.94 94 THR A O 1
ATOM 746 N N . PRO A 1 95 ? 13.381 -7.449 0.412 1.00 92.25 95 PRO A N 1
ATOM 747 C CA . PRO A 1 95 ? 12.369 -6.833 1.267 1.00 92.25 95 PRO A CA 1
ATOM 748 C C . PRO A 1 95 ? 11.779 -5.571 0.635 1.00 92.25 95 PRO A C 1
ATOM 750 O O . PRO A 1 95 ? 12.507 -4.774 0.040 1.00 92.25 95 PRO A O 1
ATOM 753 N N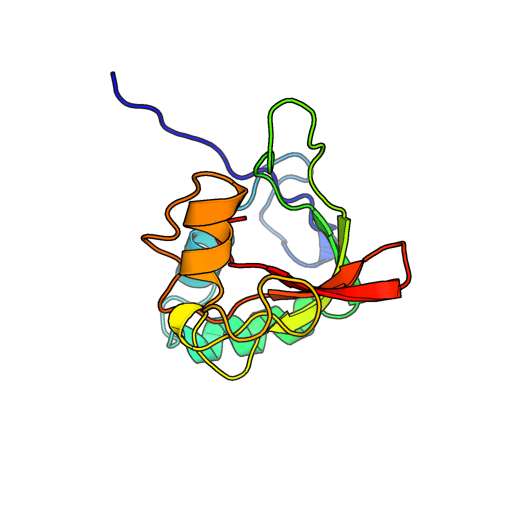 . LEU A 1 96 ? 10.474 -5.364 0.791 1.00 89.12 96 LEU A N 1
ATOM 754 C CA . LEU A 1 96 ? 9.740 -4.276 0.148 1.00 89.12 96 LEU A CA 1
ATOM 755 C C . LEU A 1 96 ? 10.342 -2.888 0.461 1.00 89.12 96 LEU A C 1
ATOM 757 O O . LEU A 1 96 ? 10.587 -2.142 -0.490 1.00 89.12 96 LEU A O 1
ATOM 761 N N . PRO A 1 97 ? 10.734 -2.554 1.711 1.00 88.94 97 PRO A N 1
ATOM 762 C CA . PRO A 1 97 ? 11.430 -1.293 1.984 1.00 88.94 97 PRO A CA 1
ATOM 763 C C . PRO A 1 97 ? 12.774 -1.158 1.271 1.00 88.94 97 PRO A C 1
ATOM 765 O O . PRO A 1 97 ? 13.109 -0.088 0.765 1.00 88.94 97 PRO A O 1
ATOM 768 N N . ALA A 1 98 ? 13.546 -2.245 1.185 1.00 88.94 98 ALA A N 1
ATOM 769 C CA . ALA A 1 98 ? 14.828 -2.232 0.490 1.00 88.94 98 ALA A CA 1
ATOM 770 C C . ALA A 1 98 ? 14.644 -2.047 -1.023 1.00 88.94 98 ALA A C 1
ATOM 772 O O . ALA A 1 98 ? 15.447 -1.360 -1.654 1.00 88.94 98 ALA A O 1
ATOM 773 N N . TYR A 1 99 ? 13.576 -2.606 -1.598 1.00 89.06 99 TYR A N 1
ATOM 774 C CA . TYR A 1 99 ? 13.210 -2.379 -2.993 1.00 89.06 99 TYR A CA 1
ATOM 775 C C . TYR A 1 99 ? 12.887 -0.905 -3.257 1.00 89.06 99 TYR A C 1
ATOM 777 O O . TYR A 1 99 ? 13.493 -0.308 -4.147 1.00 89.06 99 TYR A O 1
ATOM 785 N N . PHE A 1 100 ? 12.007 -0.294 -2.456 1.00 84.56 100 PHE A N 1
ATOM 786 C CA . PHE A 1 100 ? 11.640 1.116 -2.629 1.00 84.56 100 PHE A CA 1
ATOM 787 C C . PHE A 1 100 ? 12.822 2.064 -2.404 1.00 84.56 100 PHE A C 1
ATOM 789 O O . PHE A 1 100 ? 13.016 2.994 -3.189 1.00 84.56 100 PHE A O 1
ATOM 796 N N . LYS A 1 101 ? 13.691 1.765 -1.432 1.00 87.12 101 LYS A N 1
ATOM 797 C CA . LYS A 1 101 ? 14.926 2.526 -1.212 1.00 87.12 101 LYS A CA 1
ATOM 798 C C . LYS A 1 101 ? 15.877 2.439 -2.403 1.00 87.12 101 LYS A C 1
ATOM 800 O O . LYS A 1 101 ? 16.369 3.463 -2.860 1.00 87.12 101 LYS A O 1
ATOM 805 N N . ARG A 1 102 ? 16.138 1.235 -2.923 1.00 85.06 102 ARG A N 1
ATOM 806 C CA . ARG A 1 102 ? 17.109 1.026 -4.014 1.00 85.06 102 ARG A CA 1
ATOM 807 C C . ARG A 1 102 ? 16.603 1.517 -5.364 1.00 85.06 102 ARG A C 1
ATOM 809 O O . ARG A 1 102 ? 17.365 2.117 -6.108 1.00 85.06 102 ARG A O 1
ATOM 816 N N . LYS A 1 103 ? 15.341 1.238 -5.694 1.00 82.31 103 LYS A N 1
ATOM 817 C CA . LYS A 1 103 ? 14.785 1.532 -7.020 1.00 82.31 103 LYS A CA 1
ATOM 818 C C . LYS A 1 103 ? 14.243 2.952 -7.136 1.00 82.31 103 LYS A C 1
ATOM 820 O O . LYS A 1 103 ? 14.308 3.533 -8.214 1.00 82.31 103 LYS A O 1
ATOM 825 N N . HIS A 1 104 ? 13.699 3.490 -6.047 1.00 78.75 104 HIS A N 1
ATOM 826 C CA . HIS A 1 104 ? 12.983 4.765 -6.061 1.00 78.75 104 HIS A CA 1
ATOM 827 C C . HIS A 1 104 ? 13.593 5.818 -5.128 1.00 78.75 104 HIS A C 1
ATOM 829 O O . HIS A 1 104 ? 13.121 6.948 -5.122 1.00 78.75 104 HIS A O 1
ATOM 835 N N . GLY A 1 105 ? 14.626 5.481 -4.344 1.00 82.19 105 GLY A N 1
ATOM 836 C CA . GLY A 1 105 ? 15.212 6.402 -3.364 1.00 82.19 105 GLY A CA 1
ATOM 837 C C . GLY A 1 105 ? 14.293 6.704 -2.175 1.00 82.19 105 GLY A C 1
ATOM 838 O O . GLY A 1 105 ? 14.569 7.630 -1.421 1.00 82.19 105 GLY A O 1
ATOM 839 N N . ILE A 1 106 ? 13.204 5.944 -1.999 1.00 80.69 106 ILE A N 1
ATOM 840 C CA . ILE A 1 106 ? 12.179 6.205 -0.981 1.00 80.69 106 ILE A CA 1
ATOM 841 C C . ILE A 1 106 ? 12.520 5.450 0.302 1.00 80.69 106 ILE A C 1
ATOM 843 O O . ILE A 1 106 ? 12.721 4.233 0.287 1.00 80.69 106 ILE A O 1
ATOM 847 N N . HIS A 1 107 ? 12.559 6.167 1.423 1.00 83.56 107 HIS A N 1
ATOM 848 C CA . HIS A 1 107 ? 12.743 5.575 2.740 1.00 83.56 107 HIS A CA 1
ATOM 849 C C . HIS A 1 107 ? 11.393 5.429 3.446 1.00 83.56 107 HIS A C 1
ATOM 851 O O . HIS A 1 107 ? 10.812 6.424 3.848 1.00 83.56 107 HIS A O 1
ATOM 857 N N . LEU A 1 108 ? 10.918 4.189 3.595 1.00 76.75 108 LEU A N 1
ATOM 858 C CA . LEU A 1 108 ? 9.648 3.870 4.259 1.00 76.75 108 LEU A CA 1
ATOM 859 C C . LEU A 1 108 ? 9.808 3.867 5.787 1.00 76.75 108 LEU A C 1
ATOM 861 O O . LEU A 1 108 ? 9.775 2.802 6.406 1.00 76.75 108 LEU A O 1
ATOM 865 N N . ALA A 1 109 ? 10.101 5.021 6.383 1.00 68.38 109 ALA A N 1
ATOM 866 C CA . ALA A 1 109 ? 10.441 5.101 7.805 1.00 68.38 109 ALA A CA 1
ATOM 867 C C . ALA A 1 109 ? 9.242 4.763 8.703 1.00 68.38 109 ALA A C 1
ATOM 869 O O . ALA A 1 109 ? 9.392 4.031 9.677 1.00 68.38 109 ALA A O 1
ATOM 870 N N . GLU A 1 110 ? 8.054 5.255 8.350 1.00 67.88 110 GLU A N 1
ATOM 871 C CA . GLU A 1 110 ? 6.867 5.141 9.202 1.00 67.88 110 GLU A CA 1
ATOM 872 C C . GLU A 1 110 ? 6.020 3.918 8.850 1.00 67.88 110 GLU A C 1
ATOM 874 O O . GLU A 1 110 ? 5.480 3.257 9.730 1.00 67.88 110 GLU A O 1
ATOM 879 N N . SER A 1 111 ? 5.938 3.561 7.565 1.00 73.19 111 SER A N 1
ATOM 880 C CA . SER A 1 111 ? 5.060 2.482 7.094 1.00 73.19 111 SER A CA 1
ATOM 881 C C . SER A 1 111 ? 5.656 1.070 7.190 1.00 73.19 111 SER A C 1
ATOM 883 O O . SER A 1 111 ? 4.941 0.092 6.963 1.00 73.19 111 SER A O 1
ATOM 885 N N . ALA A 1 112 ? 6.939 0.922 7.550 1.00 80.69 112 ALA A N 1
ATOM 886 C CA . ALA A 1 112 ? 7.622 -0.377 7.600 1.00 80.69 112 ALA A CA 1
ATOM 887 C C . ALA A 1 112 ? 6.980 -1.382 8.575 1.00 80.69 112 ALA A C 1
ATOM 889 O O . ALA A 1 112 ? 6.948 -2.584 8.285 1.00 80.69 112 ALA A O 1
ATOM 890 N N . ASP A 1 113 ? 6.450 -0.890 9.696 1.00 82.44 113 ASP A N 1
ATOM 891 C CA . ASP A 1 113 ? 5.821 -1.704 10.743 1.00 82.44 113 ASP A CA 1
ATOM 892 C C . ASP A 1 113 ? 4.312 -1.906 10.530 1.00 82.44 113 ASP A C 1
ATOM 894 O O . ASP A 1 113 ? 3.678 -2.695 11.232 1.00 82.44 113 ASP A O 1
ATOM 898 N N . PHE A 1 114 ? 3.737 -1.254 9.518 1.00 82.06 114 PHE A N 1
ATOM 899 C CA . PHE A 1 114 ? 2.331 -1.385 9.155 1.00 82.06 114 PHE A CA 1
ATOM 900 C C . PHE A 1 114 ? 2.141 -2.431 8.052 1.00 82.06 114 PHE A C 1
ATOM 902 O O . PHE A 1 114 ? 3.041 -2.640 7.231 1.00 82.06 114 PHE A O 1
ATOM 909 N N . PRO A 1 115 ? 0.966 -3.075 7.973 1.00 85.06 115 PRO A N 1
ATOM 910 C CA . PRO A 1 115 ? 0.553 -3.808 6.781 1.00 85.06 115 PRO A CA 1
ATOM 911 C C . PRO A 1 115 ? 0.616 -2.938 5.523 1.00 85.06 115 PRO A C 1
ATOM 913 O O . PRO A 1 115 ? 0.288 -1.758 5.572 1.00 85.06 115 PRO A O 1
ATOM 916 N N . ALA A 1 116 ? 0.982 -3.518 4.386 1.00 87.12 116 ALA A N 1
ATOM 917 C CA . ALA A 1 116 ? 0.898 -2.855 3.090 1.00 87.12 116 ALA A CA 1
ATOM 918 C C . ALA A 1 116 ? -0.493 -3.058 2.478 1.00 87.12 116 ALA A C 1
ATOM 920 O O . ALA A 1 116 ? -1.107 -4.110 2.660 1.00 87.12 116 ALA A O 1
ATOM 921 N N . ALA A 1 117 ? -0.972 -2.096 1.696 1.00 87.81 117 ALA A N 1
ATOM 922 C CA . ALA A 1 117 ? -2.112 -2.308 0.815 1.00 87.81 117 ALA A CA 1
ATOM 923 C C . ALA A 1 117 ? -1.738 -3.318 -0.278 1.00 87.81 117 ALA A C 1
ATOM 925 O O . ALA A 1 117 ? -0.644 -3.275 -0.832 1.00 87.81 117 ALA A O 1
ATOM 926 N N . TYR A 1 118 ? -2.641 -4.228 -0.603 1.00 89.12 118 TYR A N 1
ATOM 927 C CA . TYR A 1 118 ? -2.472 -5.227 -1.648 1.00 89.12 118 TYR A CA 1
ATOM 928 C C . TYR A 1 118 ? -3.591 -5.088 -2.671 1.00 89.12 118 TYR A C 1
ATOM 930 O O . TYR A 1 118 ? -4.762 -4.892 -2.328 1.00 89.12 118 TYR A O 1
ATOM 938 N N . GLY A 1 119 ? -3.227 -5.176 -3.945 1.00 89.00 119 GLY A N 1
ATOM 939 C CA . GLY A 1 119 ? -4.189 -5.006 -5.015 1.00 89.00 119 GLY A CA 1
ATOM 940 C C . GLY A 1 119 ? -3.642 -5.276 -6.403 1.00 89.00 119 GLY A C 1
ATOM 941 O O . GLY A 1 119 ? -2.493 -5.684 -6.572 1.00 89.00 119 GLY A O 1
ATOM 942 N N . VAL A 1 120 ? -4.499 -5.026 -7.391 1.00 85.00 120 VAL A N 1
ATOM 943 C CA . VAL A 1 120 ? -4.259 -5.333 -8.806 1.00 85.00 120 VAL A CA 1
ATOM 944 C C . VAL A 1 120 ? -4.096 -4.043 -9.602 1.00 85.00 120 VAL A C 1
ATOM 946 O O . VAL A 1 120 ? -4.927 -3.135 -9.524 1.00 85.00 120 VAL A O 1
ATOM 949 N N . LEU A 1 121 ? -3.017 -3.953 -10.367 1.00 84.44 121 LEU A N 1
ATOM 950 C CA . LEU A 1 121 ? -2.730 -2.862 -11.293 1.00 84.44 121 LEU A CA 1
ATOM 951 C C . LEU A 1 121 ? -3.570 -2.994 -12.583 1.00 84.44 121 LEU A C 1
ATOM 953 O O . LEU A 1 121 ? -4.117 -4.060 -12.859 1.00 84.44 121 LEU A O 1
ATOM 957 N N . PRO A 1 122 ? -3.680 -1.938 -13.416 1.00 80.38 122 PRO A N 1
ATOM 958 C CA . PRO A 1 122 ? -4.470 -1.979 -14.651 1.00 80.38 122 PRO A CA 1
ATOM 959 C C . PRO A 1 122 ? -3.977 -3.005 -15.677 1.00 80.38 122 PRO A C 1
ATOM 961 O O . PRO A 1 122 ? -4.746 -3.426 -16.531 1.00 80.38 122 PRO A O 1
ATOM 964 N N . ASP A 1 123 ? -2.705 -3.398 -15.591 1.00 84.25 123 ASP A N 1
ATOM 965 C CA . ASP A 1 123 ? -2.090 -4.443 -16.415 1.00 84.25 123 ASP A CA 1
ATOM 966 C C . ASP A 1 123 ? -2.362 -5.868 -15.890 1.00 84.25 123 ASP A C 1
ATOM 968 O O . ASP A 1 123 ? -1.835 -6.834 -16.434 1.00 84.25 123 ASP A O 1
ATOM 972 N N . GLY A 1 124 ? -3.174 -6.010 -14.835 1.00 85.94 124 GLY A N 1
ATOM 973 C CA . GLY A 1 124 ? -3.512 -7.289 -14.211 1.00 85.94 124 GLY A CA 1
ATOM 974 C C . GLY A 1 124 ? -2.460 -7.807 -13.230 1.00 85.94 124 GLY A C 1
ATOM 975 O O . GLY A 1 124 ? -2.694 -8.821 -12.578 1.00 85.94 124 GLY A O 1
ATOM 976 N N . SER A 1 125 ? -1.318 -7.127 -13.087 1.00 84.38 125 SER A N 1
ATOM 977 C CA . SER A 1 125 ? -0.294 -7.537 -12.130 1.00 84.38 125 SER A CA 1
ATOM 978 C C . SER A 1 125 ? -0.693 -7.196 -10.695 1.00 84.38 125 SER A C 1
ATOM 980 O O . SER A 1 125 ? -1.275 -6.148 -10.411 1.00 84.38 125 SER A O 1
ATOM 982 N N . GLU A 1 126 ? -0.367 -8.085 -9.765 1.00 87.19 126 GLU A N 1
ATOM 983 C CA . GLU A 1 126 ? -0.630 -7.880 -8.344 1.00 87.19 126 GLU A CA 1
ATOM 984 C C . GLU A 1 126 ? 0.578 -7.262 -7.640 1.00 87.19 126 GLU A C 1
ATOM 986 O O . GLU A 1 126 ? 1.734 -7.553 -7.961 1.00 87.19 126 GLU A O 1
ATOM 991 N N . GLY A 1 127 ? 0.323 -6.423 -6.638 1.00 87.88 127 GLY A N 1
ATOM 992 C CA . GLY A 1 127 ? 1.377 -5.705 -5.934 1.00 87.88 127 GLY A CA 1
ATOM 993 C C . GLY A 1 127 ? 1.029 -5.370 -4.494 1.00 87.88 127 GLY A C 1
ATOM 994 O O . GLY A 1 127 ? -0.138 -5.302 -4.113 1.00 87.88 127 GLY A O 1
ATOM 995 N N . HIS A 1 128 ? 2.080 -5.151 -3.706 1.00 88.62 128 HIS A N 1
ATOM 996 C CA . HIS A 1 128 ? 1.989 -4.587 -2.365 1.00 88.62 128 HIS A CA 1
ATOM 997 C C . HIS A 1 128 ? 2.483 -3.139 -2.389 1.00 88.62 128 HIS A C 1
ATOM 999 O O . HIS A 1 128 ? 3.539 -2.844 -2.956 1.00 88.62 128 HIS A O 1
ATOM 1005 N N . PHE A 1 129 ? 1.729 -2.263 -1.742 1.00 86.50 129 PHE A N 1
ATOM 1006 C CA . PHE A 1 129 ? 1.910 -0.822 -1.705 1.00 86.50 129 PHE A CA 1
ATOM 1007 C C . PHE A 1 129 ? 1.961 -0.389 -0.231 1.00 86.50 129 PHE A C 1
ATOM 1009 O O . PHE A 1 129 ? 0.956 -0.501 0.472 1.00 86.50 129 PHE A O 1
ATOM 1016 N N . PRO A 1 130 ? 3.132 0.023 0.281 1.00 86.38 130 PRO A N 1
ATOM 1017 C CA . PRO A 1 130 ? 3.256 0.605 1.618 1.00 86.38 130 PRO A CA 1
ATOM 1018 C C . PRO A 1 130 ? 2.260 1.752 1.825 1.00 86.38 130 PRO A C 1
ATOM 1020 O O . PRO A 1 130 ? 2.017 2.507 0.892 1.00 86.38 130 PRO A O 1
ATOM 1023 N N . LEU A 1 131 ? 1.709 1.903 3.034 1.00 78.06 131 LEU A N 1
ATOM 1024 C CA . LEU A 1 131 ? 0.634 2.880 3.307 1.00 78.06 131 LEU A CA 1
ATOM 1025 C C . LEU A 1 131 ? 1.054 4.347 3.146 1.00 78.06 131 LEU A C 1
ATOM 1027 O O . LEU A 1 131 ? 0.202 5.220 3.028 1.00 78.06 131 LEU A O 1
ATOM 1031 N N . GLU A 1 132 ? 2.358 4.602 3.174 1.00 73.12 132 GLU A N 1
ATOM 1032 C CA . GLU A 1 132 ? 2.970 5.915 2.952 1.00 73.12 132 GLU A CA 1
ATOM 1033 C C . GLU A 1 132 ? 2.990 6.319 1.469 1.00 73.12 132 GLU A C 1
ATOM 1035 O O . GLU A 1 132 ? 3.323 7.456 1.149 1.00 73.12 132 GLU A O 1
ATOM 1040 N N . LEU A 1 133 ? 2.657 5.398 0.554 1.00 73.00 133 LEU A N 1
ATOM 1041 C CA . LEU A 1 133 ? 2.592 5.649 -0.887 1.00 73.00 133 LEU A CA 1
ATOM 1042 C C . LEU A 1 133 ? 1.152 5.862 -1.337 1.00 73.00 133 LEU A C 1
ATOM 1044 O O . LEU A 1 133 ? 0.915 6.931 -1.944 1.00 73.00 133 LEU A O 1
#

pLDDT: mean 70.28, std 19.82, range [17.86, 92.31]

Secondary structure (DSSP, 8-state):
------------GGG-TTS-TTPPP-HHHHHHHH-TTS-HHHHHHHHHHHHTT-EEE--S-SSTT-PPPEEEEEEEEEEEGGG-B--SSTTTT-BHHHHHHHHH----TTGGGSEEEEEE-TTS-EEEE-TT-

Foldseek 3Di:
DDDDDAWAKQWPCPLPPPDDRRGGDLPQVCLCVVCVPDDLVVSQQVVFVVQAQTWIWGRDQLDPPRGTFIWGFHGWDPAFQQPDADPDDPRGRPRNQRCSCVRRVDHPPPQRRHTFTWGAGPVRDIDTHGSND

Radius of gyration: 14.59 Å; chains: 1; bounding box: 36×36×37 Å